Protein AF-A0A239HVI9-F1 (afdb_monomer)

Secondary structure (DSSP, 8-state):
--HHHHHHHHHHHHHHHHHHHHTT-SPTTPEEEEEEES-TT-TTT-EEEEEEE-TTSPP----

Mean predicted aligned error: 9.58 Å

InterPro domains:
  IPR019489 Clp ATPase, C-terminal [PF10431] (1-34)

Sequence (63 aa):
GARPLRRTIQRELEDTLSEQILFNELRPGQIVVVDCEGDPANVEKSKLVFRSAEKSAPVPAGE

Radius of gyration: 13.73 Å; Cα contacts (8 Å, |Δi|>4): 44; chains: 1; bounding box: 33×26×32 Å

pLDDT: mean 74.51, std 12.0, range [38.38, 86.19]

Solvent-accessible surface area (backbone atoms only — not comparable to full-atom values): 4055 Å² total; per-residue (Å²): 131,63,64,66,60,56,49,50,53,47,51,64,49,50,54,58,51,49,51,36,43,73,71,62,75,50,55,96,81,54,47,74,49,77,48,75,52,62,51,90,90,38,70,92,65,40,40,80,41,80,45,81,39,59,93,79,64,82,77,79,78,80,128

Organism: NCBI:txid52697

Structure (mmCIF, N/CA/C/O backbone):
data_AF-A0A239HVI9-F1
#
_entry.id   AF-A0A239HVI9-F1
#
loop_
_atom_site.group_PDB
_atom_site.id
_atom_site.type_symbol
_atom_site.label_atom_id
_atom_site.label_alt_id
_atom_site.label_comp_id
_atom_site.label_asym_id
_atom_site.label_entity_id
_atom_site.label_seq_id
_atom_site.pdbx_PDB_ins_code
_atom_site.Cartn_x
_atom_site.Cartn_y
_atom_site.Cartn_z
_atom_site.occupancy
_atom_site.B_iso_or_equiv
_atom_site.auth_seq_id
_atom_site.auth_comp_id
_atom_site.auth_asym_id
_atom_site.auth_atom_id
_atom_site.pdbx_PDB_model_num
ATOM 1 N N . GLY A 1 1 ? 10.112 -15.543 -9.377 1.00 57.00 1 GLY A N 1
ATOM 2 C CA . GLY A 1 1 ? 9.921 -15.248 -7.945 1.00 57.00 1 GLY A CA 1
ATOM 3 C C . GLY A 1 1 ? 9.756 -13.757 -7.746 1.00 57.00 1 GLY A C 1
ATOM 4 O O . GLY A 1 1 ? 10.749 -13.056 -7.704 1.00 57.00 1 GLY A O 1
ATOM 5 N N . ALA A 1 2 ? 8.519 -13.272 -7.621 1.00 68.81 2 ALA A N 1
ATOM 6 C CA . ALA A 1 2 ? 8.197 -11.848 -7.441 1.00 68.81 2 ALA A CA 1
ATOM 7 C C . ALA A 1 2 ? 8.311 -11.369 -5.976 1.00 68.81 2 ALA A C 1
ATOM 9 O O . ALA A 1 2 ? 7.791 -10.321 -5.606 1.00 68.81 2 ALA A O 1
ATOM 10 N N . ARG A 1 3 ? 9.002 -12.143 -5.127 1.00 77.50 3 ARG A N 1
ATOM 11 C CA . ARG A 1 3 ? 9.288 -11.813 -3.721 1.00 77.50 3 ARG A CA 1
ATOM 12 C C . ARG A 1 3 ? 9.909 -10.417 -3.545 1.00 77.50 3 ARG A C 1
ATOM 14 O O . ARG A 1 3 ? 9.486 -9.746 -2.610 1.00 77.50 3 ARG A O 1
ATOM 21 N N . PRO A 1 4 ? 10.846 -9.967 -4.410 1.00 80.38 4 PRO A N 1
ATOM 22 C CA . PRO A 1 4 ? 11.384 -8.610 -4.330 1.00 80.38 4 PRO A CA 1
ATOM 23 C C . PRO A 1 4 ? 10.283 -7.559 -4.492 1.00 80.38 4 PRO A C 1
ATOM 25 O O . PRO A 1 4 ? 10.137 -6.690 -3.645 1.00 80.38 4 PRO A O 1
ATOM 28 N N . LEU A 1 5 ? 9.436 -7.723 -5.510 1.00 76.19 5 LEU A N 1
ATOM 29 C CA . LEU A 1 5 ? 8.386 -6.773 -5.872 1.00 76.19 5 LEU A CA 1
ATOM 30 C C . LEU A 1 5 ? 7.290 -6.695 -4.802 1.00 76.19 5 LEU A C 1
ATOM 32 O O . LEU A 1 5 ? 6.877 -5.613 -4.400 1.00 76.19 5 LEU A O 1
ATOM 36 N N . ARG A 1 6 ? 6.896 -7.851 -4.256 1.00 78.31 6 ARG A N 1
ATOM 37 C CA . ARG A 1 6 ? 5.939 -7.923 -3.147 1.00 78.31 6 ARG A CA 1
ATOM 38 C C . ARG A 1 6 ? 6.459 -7.219 -1.890 1.00 78.31 6 ARG A C 1
ATOM 40 O O . ARG A 1 6 ? 5.673 -6.597 -1.191 1.00 78.31 6 ARG A O 1
ATOM 47 N N . ARG A 1 7 ? 7.766 -7.305 -1.615 1.00 81.38 7 ARG A N 1
ATOM 48 C CA . ARG A 1 7 ? 8.399 -6.679 -0.446 1.00 81.38 7 ARG A C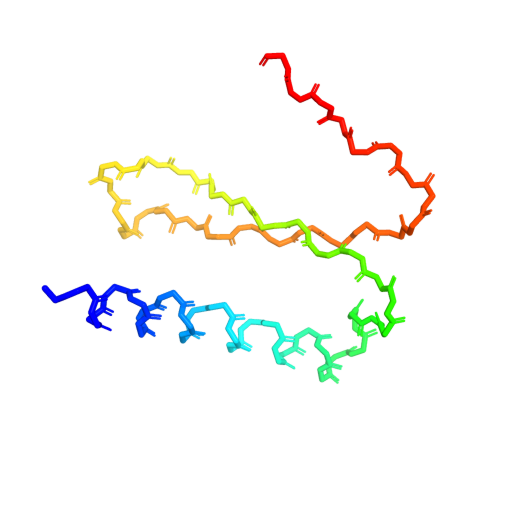A 1
ATOM 49 C C . ARG A 1 7 ? 8.522 -5.167 -0.603 1.00 81.38 7 ARG A C 1
ATOM 51 O O . ARG A 1 7 ? 8.320 -4.455 0.371 1.00 81.38 7 ARG A O 1
ATOM 58 N N . THR A 1 8 ? 8.825 -4.697 -1.811 1.00 80.69 8 THR A N 1
ATOM 59 C CA . THR A 1 8 ? 8.844 -3.264 -2.122 1.00 80.69 8 THR A CA 1
ATOM 60 C C . THR A 1 8 ? 7.456 -2.663 -1.949 1.00 80.69 8 THR A C 1
ATOM 62 O O . THR A 1 8 ? 7.316 -1.708 -1.202 1.00 80.69 8 THR A O 1
ATOM 65 N N . ILE A 1 9 ? 6.422 -3.278 -2.537 1.00 79.19 9 ILE A N 1
ATOM 66 C CA . ILE A 1 9 ? 5.040 -2.800 -2.378 1.00 79.19 9 ILE A CA 1
ATOM 67 C C . ILE A 1 9 ? 4.636 -2.813 -0.903 1.00 79.19 9 ILE A C 1
ATOM 69 O O . ILE A 1 9 ? 4.114 -1.820 -0.423 1.00 79.19 9 ILE A O 1
ATOM 73 N N . GLN A 1 10 ? 4.909 -3.899 -0.167 1.00 77.56 10 GLN A N 1
ATOM 74 C CA . GLN A 1 10 ? 4.592 -3.951 1.263 1.00 77.56 10 GLN A CA 1
ATOM 75 C C . GLN A 1 10 ? 5.263 -2.829 2.044 1.00 77.56 10 GLN A C 1
ATOM 77 O O . GLN A 1 10 ? 4.587 -2.158 2.803 1.00 77.56 10 GLN A O 1
ATOM 82 N N . ARG A 1 11 ? 6.564 -2.603 1.839 1.00 84.00 11 ARG A N 1
ATOM 83 C CA . ARG A 1 11 ? 7.305 -1.586 2.586 1.00 84.00 11 ARG A CA 1
ATOM 84 C C . ARG A 1 11 ? 6.788 -0.179 2.299 1.00 84.00 11 ARG A C 1
ATOM 86 O O . ARG A 1 11 ? 6.522 0.547 3.243 1.00 84.00 11 ARG A O 1
ATOM 93 N N . GLU A 1 12 ? 6.627 0.178 1.029 1.00 81.38 12 GLU A N 1
ATOM 94 C CA . GLU A 1 12 ? 6.179 1.522 0.644 1.00 81.38 12 GLU A CA 1
ATOM 95 C C . GLU A 1 12 ? 4.729 1.786 1.080 1.00 81.38 12 GLU A C 1
ATOM 97 O O . GLU A 1 12 ? 4.397 2.895 1.478 1.00 81.38 12 GLU A O 1
ATOM 102 N N . LEU A 1 13 ? 3.856 0.769 1.048 1.00 83.38 13 LEU A N 1
ATOM 103 C CA . LEU A 1 13 ? 2.453 0.923 1.439 1.00 83.38 13 LEU A CA 1
ATOM 104 C C . LEU A 1 13 ? 2.239 0.841 2.960 1.00 83.38 13 LEU A C 1
ATOM 106 O O . LEU A 1 13 ? 1.491 1.648 3.504 1.00 83.38 13 LEU A O 1
ATOM 110 N N . GLU A 1 14 ? 2.857 -0.124 3.655 1.00 85.88 14 GLU A N 1
ATOM 111 C CA . GLU A 1 14 ? 2.696 -0.285 5.113 1.00 85.88 14 GLU A CA 1
ATOM 112 C C . GLU A 1 14 ? 3.251 0.907 5.880 1.00 85.88 14 GLU A C 1
ATOM 114 O O . GLU A 1 14 ? 2.613 1.324 6.843 1.00 85.88 14 GLU A O 1
ATOM 119 N N . ASP A 1 15 ? 4.405 1.448 5.484 1.00 85.62 15 ASP A N 1
ATOM 120 C CA . ASP A 1 15 ? 5.051 2.540 6.219 1.00 85.62 15 ASP A CA 1
ATOM 121 C C . ASP A 1 15 ? 4.175 3.802 6.174 1.00 85.62 15 ASP A C 1
ATOM 123 O O . ASP A 1 15 ? 3.770 4.320 7.216 1.00 85.62 15 ASP A O 1
ATOM 127 N N . THR A 1 16 ? 3.725 4.198 4.976 1.00 83.69 16 THR A N 1
ATOM 128 C CA . THR A 1 16 ? 2.847 5.365 4.796 1.00 83.69 16 THR A CA 1
ATOM 129 C C . THR A 1 16 ? 1.476 5.191 5.454 1.00 83.69 16 THR A C 1
ATOM 131 O O . THR A 1 16 ? 0.947 6.131 6.051 1.00 83.69 16 THR A O 1
ATOM 134 N N . LEU A 1 17 ? 0.873 3.999 5.376 1.00 84.19 17 LEU A N 1
ATOM 135 C CA . LEU A 1 17 ? -0.402 3.740 6.055 1.00 84.19 17 LEU A CA 1
ATOM 136 C C . LEU A 1 17 ? -0.242 3.742 7.579 1.00 84.19 17 LEU A C 1
ATOM 138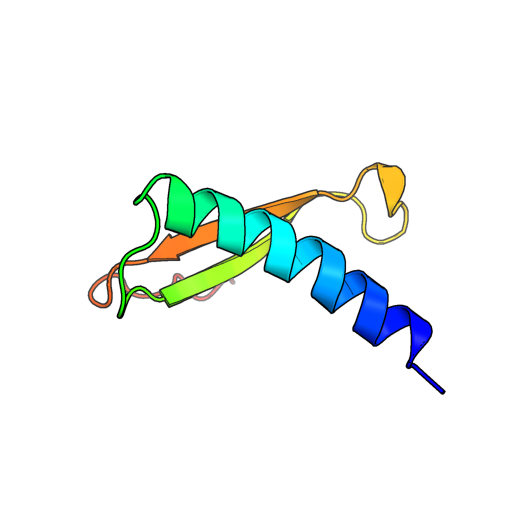 O O . LEU A 1 17 ? -1.125 4.237 8.278 1.00 84.19 17 LEU A O 1
ATOM 142 N N . SER A 1 18 ? 0.873 3.224 8.096 1.00 85.81 18 SER A N 1
ATOM 143 C CA . SER A 1 18 ? 1.158 3.212 9.534 1.00 85.81 18 SER A CA 1
ATOM 144 C C . SER A 1 18 ? 1.307 4.626 10.084 1.00 85.81 18 SER A C 1
ATOM 146 O O . SER A 1 18 ? 0.739 4.921 11.136 1.00 85.81 18 SER A O 1
ATOM 148 N N . GLU A 1 19 ? 1.995 5.515 9.363 1.00 86.19 19 GLU A N 1
ATOM 149 C CA . GLU A 1 19 ? 2.089 6.932 9.726 1.00 86.19 19 GLU A CA 1
ATOM 150 C C . GLU A 1 19 ? 0.708 7.597 9.761 1.00 86.19 19 GLU A C 1
ATOM 152 O O . GLU A 1 19 ? 0.344 8.198 10.770 1.00 86.19 19 GLU A O 1
ATOM 157 N N . GLN A 1 20 ? -0.114 7.428 8.722 1.00 82.75 20 GLN A N 1
ATOM 158 C CA . GLN A 1 20 ? -1.452 8.033 8.685 1.00 82.75 20 GLN A CA 1
ATOM 159 C C . GLN A 1 20 ? -2.408 7.482 9.759 1.00 82.75 20 GLN A C 1
ATOM 161 O O . GLN A 1 20 ? -3.270 8.209 10.262 1.00 82.75 20 GLN A O 1
ATOM 166 N N . ILE A 1 21 ? -2.252 6.215 10.158 1.00 83.69 21 ILE A N 1
ATOM 167 C CA . ILE A 1 21 ? -2.959 5.648 11.317 1.00 83.69 21 ILE A CA 1
ATOM 168 C C . ILE A 1 21 ? -2.446 6.284 12.617 1.00 83.69 21 ILE A C 1
ATOM 170 O O . ILE A 1 21 ? -3.249 6.645 13.477 1.00 83.69 21 ILE A O 1
ATOM 174 N N . LEU A 1 22 ? -1.128 6.462 12.761 1.00 85.94 22 LEU A N 1
ATOM 175 C CA . LEU A 1 22 ? -0.513 7.086 13.936 1.00 85.94 22 LEU A CA 1
ATOM 176 C C . LEU A 1 22 ? -0.959 8.549 14.108 1.00 85.94 22 LEU A C 1
ATOM 178 O O . LEU A 1 22 ? -1.229 8.978 15.230 1.00 85.94 22 LEU A O 1
ATOM 182 N N . PHE A 1 23 ? -1.098 9.292 13.006 1.00 86.19 23 PHE A N 1
ATOM 183 C CA . PHE A 1 23 ? -1.623 10.663 12.990 1.00 86.19 23 PHE A CA 1
ATOM 184 C C . PHE A 1 23 ? -3.152 10.742 13.107 1.00 86.19 23 PHE A C 1
ATOM 186 O O . PHE A 1 23 ? -3.709 11.840 13.155 1.00 86.19 23 PHE A O 1
ATOM 193 N N . ASN A 1 24 ? -3.841 9.599 13.215 1.00 79.81 24 ASN A N 1
ATOM 194 C CA . ASN A 1 24 ? -5.297 9.506 13.321 1.00 79.81 24 ASN A CA 1
ATOM 195 C C . ASN A 1 24 ? -6.038 10.120 12.107 1.00 79.81 24 ASN A C 1
ATOM 197 O O . ASN A 1 24 ? -7.214 10.483 12.217 1.00 79.81 24 ASN A O 1
ATOM 201 N N . GLU A 1 25 ? -5.353 10.230 10.959 1.00 79.69 25 GLU A N 1
ATOM 202 C CA . GLU A 1 25 ? -5.914 10.648 9.665 1.00 79.69 25 GLU A CA 1
ATOM 203 C C . GLU A 1 25 ? -6.721 9.510 9.030 1.00 79.69 25 GLU A C 1
ATOM 205 O O . GLU A 1 25 ? -7.769 9.746 8.425 1.00 79.69 25 GLU A O 1
ATOM 210 N N . LEU A 1 26 ? -6.271 8.267 9.238 1.00 77.88 26 LEU A N 1
ATOM 211 C CA . LEU A 1 26 ? -6.982 7.053 8.853 1.00 77.88 26 LEU A CA 1
ATOM 212 C C . LEU A 1 26 ? -7.702 6.433 10.049 1.00 77.88 26 LEU A C 1
ATOM 214 O O .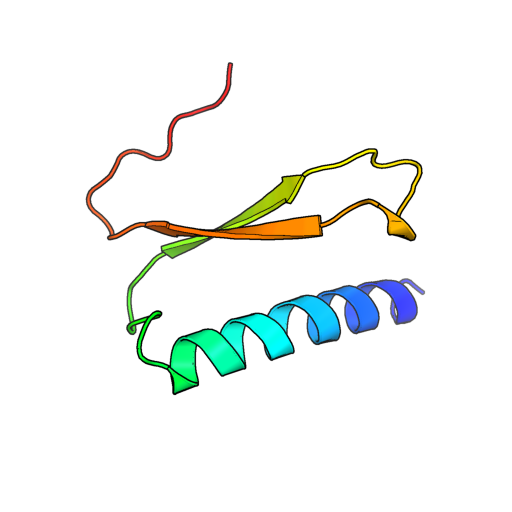 LEU A 1 26 ? -7.085 6.018 11.031 1.00 77.88 26 LEU A O 1
ATOM 218 N N . ARG A 1 27 ? -9.027 6.313 9.939 1.00 77.31 27 ARG A N 1
ATOM 219 C CA . ARG A 1 27 ? -9.875 5.639 10.924 1.00 77.31 27 ARG A CA 1
ATOM 220 C C . ARG A 1 27 ? -10.290 4.239 10.472 1.00 77.31 27 ARG A C 1
ATOM 222 O O . ARG A 1 27 ? -10.513 4.010 9.279 1.00 77.31 27 ARG A O 1
ATOM 229 N N . PRO A 1 28 ? -10.492 3.310 11.425 1.00 78.50 28 PRO A N 1
ATOM 230 C CA . PRO A 1 28 ? -11.059 2.001 11.131 1.00 78.50 28 PRO A CA 1
ATOM 231 C C . PRO A 1 28 ? -12.370 2.127 10.344 1.00 78.50 28 PRO A C 1
ATOM 233 O O . PRO A 1 28 ? -13.274 2.860 10.742 1.00 78.50 28 PRO A O 1
ATOM 236 N N . GLY A 1 29 ? -12.474 1.403 9.228 1.00 78.69 29 GLY A N 1
ATOM 237 C CA . GLY A 1 29 ? -13.658 1.409 8.362 1.00 78.69 29 GLY A CA 1
ATOM 238 C C . GLY A 1 29 ? -13.637 2.430 7.220 1.00 78.69 29 GLY A C 1
ATOM 239 O O . GLY A 1 29 ? -14.569 2.425 6.414 1.00 78.69 29 GLY A O 1
ATOM 240 N N . GLN A 1 30 ? -12.598 3.264 7.106 1.00 79.88 30 GLN A N 1
ATOM 241 C CA . GLN A 1 30 ? -12.361 4.062 5.900 1.00 79.88 30 GLN A CA 1
ATOM 242 C C . GLN A 1 30 ? -11.774 3.209 4.772 1.00 79.88 30 GLN A C 1
ATOM 244 O O . GLN A 1 30 ? -11.030 2.256 5.009 1.00 79.88 30 GLN A O 1
ATOM 249 N N . ILE A 1 31 ? -12.119 3.564 3.535 1.00 82.50 31 ILE A N 1
ATOM 250 C CA . ILE A 1 31 ? -11.562 2.938 2.339 1.00 82.50 31 ILE A CA 1
ATOM 251 C C . ILE A 1 31 ? -10.399 3.807 1.874 1.00 82.50 31 ILE A C 1
ATOM 253 O O . ILE A 1 31 ? -10.573 5.002 1.644 1.00 82.50 31 ILE A O 1
ATOM 257 N N . VAL A 1 32 ? -9.218 3.210 1.731 1.00 82.81 32 VAL A N 1
ATOM 258 C CA . VAL A 1 32 ? -8.048 3.900 1.181 1.00 82.81 32 VAL A CA 1
ATOM 259 C C . VAL A 1 32 ? -7.889 3.504 -0.274 1.00 82.81 32 VAL A C 1
ATOM 261 O O . VAL A 1 32 ? -7.719 2.326 -0.588 1.00 82.81 32 VAL A O 1
ATOM 264 N N . VAL A 1 33 ? -7.955 4.493 -1.156 1.00 84.94 33 VAL A N 1
ATOM 265 C C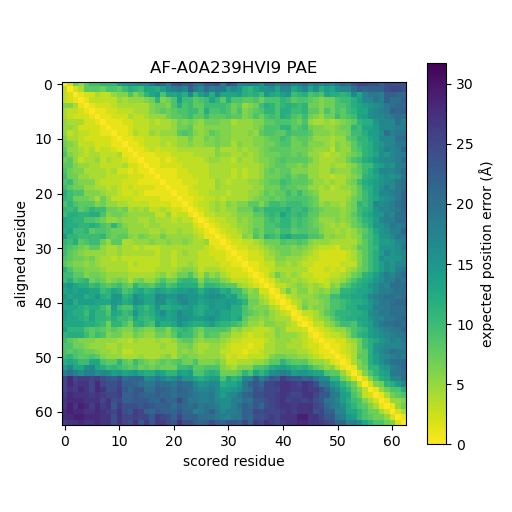A . VAL A 1 33 ? -7.642 4.339 -2.574 1.00 84.94 33 VAL A CA 1
ATOM 266 C C . VAL A 1 33 ? -6.178 4.706 -2.760 1.00 84.94 33 VAL A C 1
ATOM 268 O O . VAL A 1 33 ? -5.759 5.802 -2.386 1.00 84.94 33 VAL A O 1
ATOM 271 N N . VAL A 1 34 ? -5.409 3.771 -3.307 1.00 83.56 34 VAL A N 1
ATOM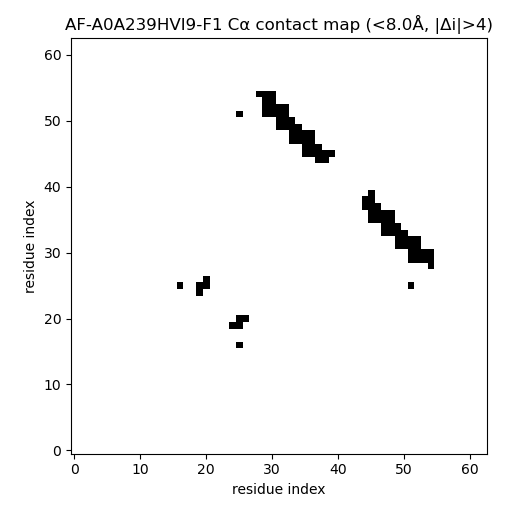 272 C CA . VAL A 1 34 ? -4.003 3.975 -3.657 1.00 83.56 34 VAL A CA 1
ATOM 273 C C . VAL A 1 34 ? -3.920 4.130 -5.163 1.00 83.56 34 VAL A C 1
ATOM 275 O O . VAL A 1 34 ? -4.382 3.256 -5.895 1.00 83.56 34 VAL A O 1
ATOM 278 N N . ASP A 1 35 ? -3.313 5.222 -5.597 1.00 84.69 35 ASP A N 1
ATOM 279 C CA . ASP A 1 35 ? -3.031 5.509 -6.997 1.00 84.69 35 ASP A CA 1
ATOM 280 C C . ASP A 1 35 ? -1.537 5.808 -7.183 1.00 84.69 35 ASP A C 1
ATOM 282 O O . ASP A 1 35 ? -0.793 5.940 -6.207 1.00 84.69 35 ASP A O 1
ATOM 286 N N . CYS A 1 36 ? -1.079 5.906 -8.425 1.00 82.44 36 CYS A N 1
ATOM 287 C CA . CYS A 1 36 ? 0.290 6.280 -8.753 1.00 82.44 36 CYS A CA 1
ATOM 288 C C . CYS A 1 36 ? 0.275 7.497 -9.678 1.00 82.44 36 CYS A C 1
ATOM 290 O O . CYS A 1 36 ? -0.190 7.413 -10.813 1.00 82.44 36 CYS A O 1
ATOM 292 N N . GLU A 1 37 ? 0.811 8.622 -9.209 1.00 82.25 37 GLU A N 1
ATOM 293 C CA . GLU A 1 37 ? 1.026 9.805 -10.038 1.00 82.25 37 GLU A CA 1
ATOM 294 C C . GLU A 1 37 ? 2.485 9.869 -10.496 1.00 82.25 37 GLU A C 1
ATOM 296 O O . GLU A 1 37 ? 3.419 9.805 -9.693 1.00 82.25 37 GLU A O 1
ATOM 301 N N . GLY A 1 38 ? 2.685 10.020 -11.804 1.00 76.44 38 GLY A N 1
ATOM 302 C CA . GLY A 1 38 ? 4.005 10.114 -12.420 1.00 76.44 38 GLY A CA 1
ATOM 303 C C . GLY A 1 38 ? 4.154 9.203 -13.632 1.00 76.44 38 GLY A C 1
ATOM 304 O O . GLY A 1 38 ? 3.198 8.593 -14.104 1.00 76.44 38 GLY A O 1
ATOM 305 N N . ASP A 1 39 ? 5.371 9.148 -14.167 1.00 75.31 39 ASP A N 1
ATOM 306 C CA . ASP A 1 39 ? 5.673 8.336 -15.341 1.00 75.31 39 ASP A CA 1
ATOM 307 C C . ASP A 1 39 ? 5.976 6.882 -14.925 1.00 75.31 39 ASP A C 1
ATOM 309 O O . ASP A 1 39 ? 6.945 6.664 -14.191 1.00 75.31 39 ASP A O 1
ATOM 313 N N . PRO A 1 40 ? 5.212 5.876 -15.397 1.00 66.38 40 PRO A N 1
ATOM 314 C CA . PRO A 1 40 ? 5.385 4.481 -14.988 1.00 66.38 40 PRO A CA 1
ATOM 315 C C . PRO A 1 40 ? 6.713 3.870 -15.455 1.00 66.38 40 PRO A C 1
ATOM 317 O O . PRO A 1 40 ? 7.123 2.833 -14.931 1.00 66.38 40 PRO A O 1
ATOM 320 N N . ALA A 1 41 ? 7.406 4.488 -16.419 1.00 70.00 41 ALA A N 1
ATOM 321 C CA . ALA A 1 41 ? 8.747 4.078 -16.819 1.00 70.00 41 ALA A CA 1
ATOM 322 C C . ALA A 1 41 ? 9.837 4.684 -15.918 1.00 70.00 41 ALA A C 1
ATOM 324 O O . ALA A 1 41 ? 10.978 4.218 -15.945 1.00 70.00 41 ALA A O 1
ATOM 325 N N . ASN A 1 42 ? 9.507 5.688 -15.097 1.00 72.81 42 ASN A N 1
ATOM 326 C CA . ASN A 1 42 ? 10.441 6.351 -14.196 1.00 72.81 42 ASN A CA 1
ATOM 327 C C . ASN A 1 42 ? 10.006 6.203 -12.729 1.00 72.81 42 ASN A C 1
ATOM 329 O O . ASN A 1 42 ? 9.359 7.074 -12.143 1.00 72.81 42 ASN A O 1
ATOM 333 N N . VAL A 1 43 ? 10.404 5.077 -12.129 1.00 68.19 43 VAL A N 1
ATOM 334 C CA . VAL A 1 43 ? 10.071 4.707 -10.742 1.00 68.19 43 VAL A CA 1
ATOM 335 C C . VAL A 1 43 ? 10.543 5.764 -9.735 1.00 68.19 43 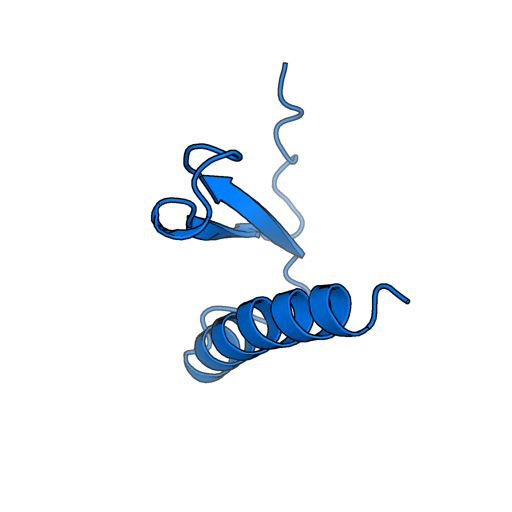VAL A C 1
ATOM 337 O O . VAL A 1 43 ? 9.861 6.004 -8.750 1.00 68.19 43 VAL A O 1
ATOM 340 N N . GLU A 1 44 ? 11.652 6.461 -10.000 1.00 70.50 44 GLU A N 1
ATOM 341 C CA . GLU A 1 44 ? 12.176 7.512 -9.111 1.00 70.50 44 GLU A CA 1
ATOM 342 C C . GLU A 1 44 ? 11.317 8.787 -9.098 1.00 70.50 44 GLU A C 1
ATOM 344 O O . GLU A 1 44 ? 11.384 9.577 -8.156 1.00 70.50 44 GLU A O 1
ATOM 349 N N . LYS A 1 45 ? 10.510 9.007 -10.143 1.00 70.12 45 LYS A N 1
ATOM 350 C CA . LYS A 1 45 ? 9.586 10.149 -10.242 1.00 70.12 45 LYS A CA 1
ATOM 351 C C . LYS A 1 45 ? 8.131 9.774 -9.980 1.00 70.12 45 LYS A C 1
ATOM 353 O O . LYS A 1 45 ? 7.293 10.668 -9.898 1.00 70.12 45 LYS A O 1
ATOM 358 N N . SER A 1 46 ? 7.842 8.483 -9.869 1.00 75.19 46 SER A N 1
ATOM 359 C CA . SER A 1 46 ? 6.517 7.975 -9.541 1.00 75.19 46 SER A CA 1
ATOM 360 C C . SER A 1 46 ? 6.265 8.136 -8.047 1.00 75.19 46 SER A C 1
ATOM 362 O O . SER A 1 46 ? 7.079 7.712 -7.227 1.00 75.19 46 SER A O 1
ATOM 364 N N . LYS A 1 47 ? 5.141 8.747 -7.681 1.00 77.69 47 LYS A N 1
ATOM 365 C CA . LYS A 1 47 ? 4.708 8.875 -6.289 1.00 77.69 47 LYS A CA 1
ATOM 366 C C . LYS A 1 47 ? 3.389 8.155 -6.097 1.00 77.69 47 LYS A C 1
ATOM 368 O O . LYS A 1 47 ? 2.438 8.370 -6.843 1.00 77.69 47 LYS A O 1
ATOM 373 N N . LEU A 1 48 ? 3.333 7.328 -5.060 1.00 81.88 48 LEU A N 1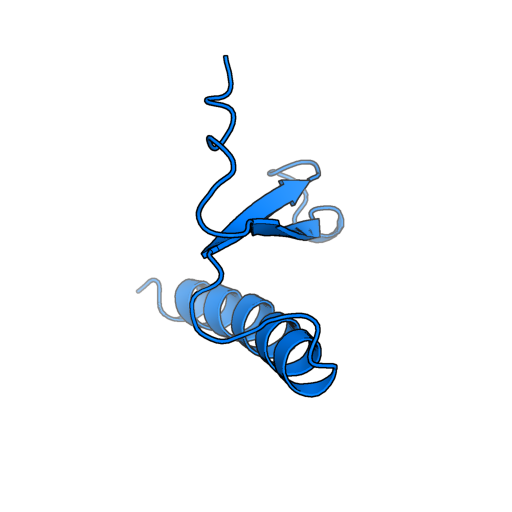
ATOM 374 C CA . LEU A 1 48 ? 2.084 6.729 -4.620 1.00 81.88 48 LEU A CA 1
ATOM 375 C C . LEU A 1 48 ? 1.239 7.798 -3.932 1.00 81.88 48 LEU A C 1
ATOM 377 O O . LEU A 1 48 ? 1.716 8.517 -3.052 1.00 81.88 48 LEU A O 1
ATOM 381 N N . VAL A 1 49 ? -0.012 7.902 -4.353 1.00 83.44 49 VAL A N 1
ATOM 382 C CA . VAL A 1 49 ? -0.986 8.853 -3.828 1.00 83.44 49 VAL A CA 1
ATOM 383 C C . VAL A 1 49 ? -2.043 8.078 -3.068 1.00 83.44 49 VAL A C 1
ATOM 385 O O . VAL A 1 49 ? -2.637 7.136 -3.587 1.00 83.44 49 VAL A O 1
ATOM 388 N N . PHE A 1 50 ? -2.288 8.489 -1.831 1.00 83.06 50 PHE A N 1
ATOM 389 C CA . PHE A 1 50 ? -3.245 7.846 -0.942 1.00 83.06 50 PHE A CA 1
ATOM 390 C C . PHE A 1 50 ? -4.426 8.787 -0.738 1.00 83.06 50 PHE A C 1
ATOM 392 O O . PHE A 1 50 ? -4.250 9.919 -0.289 1.00 83.06 50 PHE A O 1
ATOM 399 N N . ARG A 1 51 ? -5.634 8.334 -1.070 1.00 82.12 51 ARG A N 1
ATOM 400 C CA . ARG A 1 51 ? -6.876 9.088 -0.863 1.00 82.12 51 ARG A CA 1
ATOM 401 C C . ARG A 1 51 ? -7.778 8.300 0.076 1.00 82.12 51 ARG A C 1
ATOM 403 O O . ARG A 1 51 ? -8.145 7.166 -0.230 1.00 82.12 51 ARG A O 1
ATOM 410 N N . SER A 1 52 ? -8.135 8.880 1.217 1.00 72.38 52 SER A N 1
ATOM 411 C CA . SER A 1 52 ? -9.110 8.293 2.135 1.00 72.38 52 SER A CA 1
ATOM 412 C C . SER A 1 52 ? -10.522 8.698 1.707 1.00 72.38 52 SER A C 1
ATOM 414 O O . SER A 1 52 ? -10.862 9.876 1.623 1.00 72.38 52 SER A O 1
ATOM 416 N N . ALA A 1 53 ? -11.353 7.705 1.401 1.00 70.19 53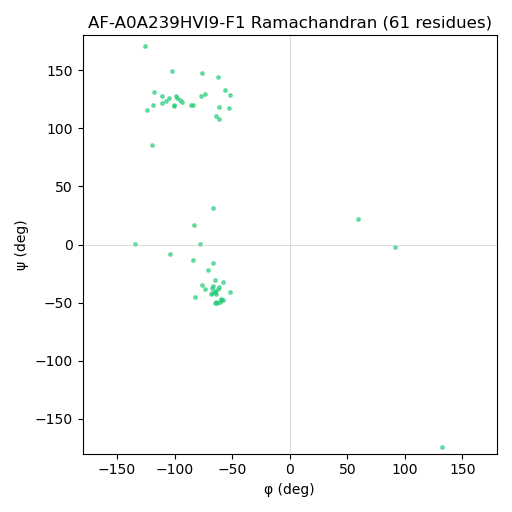 ALA A N 1
ATOM 417 C CA . ALA A 1 53 ? -12.771 7.883 1.144 1.00 70.19 53 ALA A CA 1
ATOM 418 C C . ALA A 1 53 ? -13.560 7.329 2.335 1.00 70.19 53 ALA A C 1
ATOM 420 O O . ALA A 1 53 ? -13.447 6.158 2.718 1.00 70.19 53 ALA A O 1
ATOM 421 N N . GLU A 1 54 ? -14.386 8.180 2.934 1.00 60.41 54 GLU A N 1
ATOM 422 C CA . GLU A 1 54 ? -15.480 7.724 3.781 1.00 60.41 54 GLU A CA 1
ATOM 423 C C . GLU A 1 54 ? -16.457 6.902 2.930 1.00 60.41 54 GLU A C 1
ATOM 425 O O . GLU A 1 54 ? -16.663 7.183 1.748 1.00 60.41 54 GLU A O 1
ATOM 430 N N . LYS A 1 55 ? -17.048 5.857 3.519 1.00 52.34 55 LYS A N 1
ATOM 431 C CA . LYS A 1 55 ? -17.916 4.865 2.855 1.00 52.34 55 LYS A CA 1
ATOM 432 C C . LYS A 1 55 ? -19.257 5.447 2.342 1.00 52.34 55 LYS A C 1
ATOM 434 O O . LYS A 1 55 ? -20.270 4.754 2.340 1.00 52.34 55 LYS A O 1
ATOM 439 N N . SER A 1 56 ? -19.289 6.713 1.932 1.00 46.03 56 SER A N 1
ATOM 440 C CA . SER A 1 56 ? -20.444 7.395 1.354 1.00 46.03 56 SER A CA 1
ATOM 441 C C . SER A 1 56 ? -20.133 8.228 0.103 1.00 46.03 56 SER A C 1
ATOM 443 O O . SER A 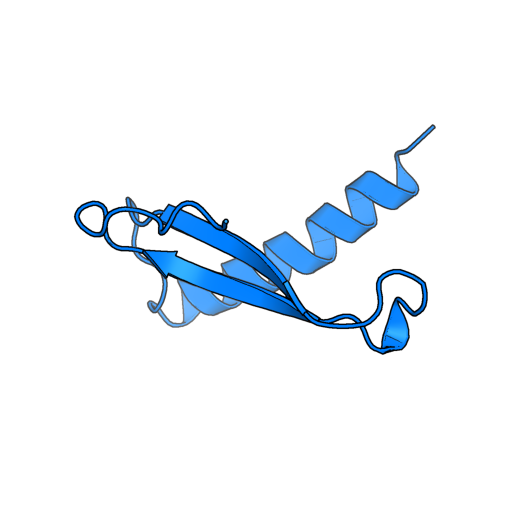1 56 ? -21.063 8.804 -0.459 1.00 46.03 56 SER A O 1
ATOM 445 N N . ALA A 1 57 ? -18.890 8.283 -0.384 1.00 45.53 57 ALA A N 1
ATOM 446 C CA . ALA A 1 57 ? -18.605 8.923 -1.668 1.00 45.53 57 ALA A CA 1
ATOM 447 C C . ALA A 1 57 ? -18.517 7.868 -2.787 1.00 45.53 57 ALA A C 1
ATOM 449 O O . ALA A 1 57 ? -17.748 6.910 -2.648 1.00 45.53 57 ALA A O 1
ATOM 450 N N . PRO A 1 58 ? -19.284 8.003 -3.889 1.00 44.94 58 PRO A N 1
ATOM 451 C CA . PRO A 1 58 ? -19.107 7.152 -5.054 1.00 44.94 58 PRO A CA 1
ATOM 452 C C . PRO A 1 58 ? -17.695 7.387 -5.586 1.00 44.94 58 PRO A C 1
ATOM 454 O O . PRO A 1 58 ? -17.333 8.505 -5.947 1.00 44.94 58 PRO A O 1
ATOM 457 N N . VAL A 1 59 ? -16.888 6.329 -5.582 1.00 58.16 59 VAL A N 1
ATOM 458 C CA . VAL A 1 59 ? -15.582 6.301 -6.239 1.00 58.16 59 VAL A CA 1
ATOM 459 C C . VAL A 1 59 ? -15.823 6.756 -7.684 1.00 58.16 59 VAL A C 1
ATOM 461 O O . VAL A 1 59 ? -16.624 6.105 -8.361 1.00 58.16 59 VAL A O 1
ATOM 464 N N . PRO A 1 60 ? -15.251 7.880 -8.156 1.00 53.03 60 PRO A N 1
ATOM 465 C CA . PRO A 1 60 ? -15.447 8.286 -9.537 1.00 53.03 60 PRO A CA 1
ATOM 466 C C . PRO A 1 60 ? -14.808 7.208 -10.409 1.00 53.03 60 PRO A C 1
ATOM 468 O O . PRO A 1 60 ? -13.594 7.009 -10.380 1.00 53.03 60 PRO A O 1
ATOM 471 N N . ALA A 1 61 ? -15.652 6.458 -11.116 1.00 51.56 61 ALA A N 1
ATOM 472 C CA . ALA A 1 61 ? -15.215 5.576 -12.178 1.00 51.56 61 ALA A CA 1
ATOM 473 C C . ALA A 1 61 ? -14.554 6.474 -13.226 1.00 51.56 61 ALA A C 1
ATOM 475 O O . ALA A 1 61 ? -15.230 7.298 -13.842 1.00 51.56 61 ALA A O 1
ATOM 476 N N . GLY A 1 62 ? -13.227 6.386 -13.318 1.00 57.25 62 GLY A N 1
ATOM 477 C CA . GLY A 1 62 ? -12.466 7.040 -14.370 1.00 57.25 62 GLY A CA 1
ATOM 478 C C . GLY A 1 62 ? -12.991 6.589 -15.729 1.00 57.25 62 GLY A C 1
ATOM 479 O O . GLY A 1 62 ? -13.245 5.398 -15.927 1.00 57.25 62 GLY A O 1
ATOM 480 N N . GLU A 1 63 ? -13.202 7.570 -16.600 1.00 38.38 63 GLU A N 1
ATOM 481 C CA . GLU A 1 63 ? -13.393 7.400 -18.040 1.00 38.38 63 GLU A CA 1
ATOM 482 C C . GLU A 1 63 ? -12.097 6.938 -18.719 1.00 38.38 63 GLU A C 1
ATOM 484 O O . GLU A 1 63 ? -11.009 7.361 -18.258 1.00 38.38 63 GLU A O 1
#

Foldseek 3Di:
DCVVVVVVCCVLVVVVVVVCVVVVVDDPQWDKDWDWDDDPVDPVGIDIDIDTDHPPDDPPPDD